Protein AF-A0A0S3TD85-F1 (afdb_monomer_lite)

Secondary structure (DSSP, 8-state):
-EEEEEEEEETTEEEEEEEEE--S--SSS----HHHHHHTT-EEETTTTEEEEEETTEEEEEEPPP-----S-------------------

Organism: NCBI:txid157739

InterPro domains:
  IPR021109 Aspartic peptidase domain superfamily [G3DSA:2.40.70.10] (1-60)

pLDDT: mean 82.68, std 18.81, range [42.81, 97.31]

Radius of gyration: 18.35 Å; chains: 1; bounding box: 40×31×52 Å

Sequence (91 aa):
MGEIELPVQIGPCVFQITFQVMDILPAYSCLLGRPWIHSAGVVPSTLHQKLKYIMGDKLIIVSGEEDLLVSGPSSTRYIEAAEEALETAFQ

Structure (mmCIF, N/CA/C/O backbone):
data_AF-A0A0S3TD85-F1
#
_entry.id   AF-A0A0S3TD85-F1
#
loop_
_atom_site.group_PDB
_atom_site.id
_atom_site.type_symbol
_atom_site.label_atom_id
_atom_site.label_alt_id
_atom_site.label_comp_id
_atom_site.label_asym_id
_atom_site.label_entity_id
_atom_site.label_seq_id
_atom_site.pdbx_PDB_ins_code
_atom_site.Cartn_x
_atom_site.Cartn_y
_atom_site.Cartn_z
_atom_site.occupancy
_atom_site.B_iso_or_equiv
_atom_site.auth_seq_id
_atom_site.auth_comp_id
_atom_site.auth_asym_id
_atom_site.auth_atom_id
_atom_site.pdbx_PDB_model_num
ATOM 1 N N . MET A 1 1 ? 7.003 -8.667 -20.393 1.00 78.12 1 MET A N 1
ATOM 2 C CA . MET A 1 1 ? 6.830 -8.128 -19.029 1.00 78.12 1 MET A CA 1
ATOM 3 C C . MET A 1 1 ? 6.897 -9.290 -18.066 1.00 78.12 1 MET A C 1
ATOM 5 O O . MET A 1 1 ? 6.270 -10.306 -18.346 1.00 78.12 1 MET A O 1
ATOM 9 N N . GLY A 1 2 ? 7.723 -9.180 -17.029 1.00 94.62 2 GLY A N 1
ATOM 10 C CA . GLY A 1 2 ? 7.824 -10.197 -15.984 1.00 94.62 2 GLY A CA 1
ATOM 11 C C . GLY A 1 2 ? 6.891 -9.873 -14.825 1.00 94.62 2 GLY A C 1
ATOM 12 O O . GLY A 1 2 ? 6.528 -8.714 -14.628 1.00 94.62 2 GLY A O 1
ATOM 13 N N . GLU A 1 3 ? 6.532 -10.889 -14.053 1.00 96.25 3 GLU A N 1
ATOM 14 C CA . GLU A 1 3 ? 5.874 -10.726 -12.760 1.00 96.25 3 GLU A CA 1
ATOM 15 C C . GLU A 1 3 ? 6.774 -11.298 -11.669 1.00 96.25 3 GLU A C 1
ATOM 17 O O . GLU A 1 3 ? 7.501 -12.268 -11.895 1.00 96.25 3 GLU A O 1
ATOM 22 N N . ILE A 1 4 ? 6.735 -10.685 -10.492 1.00 95.94 4 ILE A N 1
ATOM 23 C CA . ILE A 1 4 ? 7.438 -11.165 -9.307 1.00 95.94 4 ILE A CA 1
ATOM 24 C C . ILE A 1 4 ? 6.515 -11.061 -8.100 1.00 95.94 4 ILE A C 1
ATOM 26 O O . ILE A 1 4 ? 5.809 -10.068 -7.935 1.00 95.94 4 ILE A O 1
ATOM 30 N N . GLU A 1 5 ? 6.511 -12.084 -7.254 1.00 97.12 5 GLU A N 1
ATOM 31 C CA . GLU A 1 5 ? 5.816 -12.050 -5.971 1.00 97.12 5 GLU A CA 1
ATOM 32 C C . GLU A 1 5 ? 6.805 -11.657 -4.873 1.00 97.12 5 GLU A C 1
ATOM 34 O O . GLU A 1 5 ? 7.847 -12.294 -4.708 1.00 97.12 5 GLU A O 1
ATOM 39 N N . LEU A 1 6 ? 6.491 -10.594 -4.132 1.00 96.88 6 LEU A N 1
ATOM 40 C CA . LEU A 1 6 ? 7.351 -10.073 -3.073 1.00 96.88 6 LEU A CA 1
ATOM 41 C C . LEU A 1 6 ? 6.586 -9.947 -1.746 1.00 96.88 6 LEU A C 1
ATOM 43 O O . LEU A 1 6 ? 5.445 -9.475 -1.749 1.00 96.88 6 LEU A O 1
ATOM 47 N N . PRO A 1 7 ? 7.211 -10.315 -0.608 1.00 97.25 7 PRO A N 1
ATOM 48 C CA . PRO A 1 7 ? 6.699 -9.984 0.715 1.00 97.25 7 PRO A CA 1
ATOM 49 C C . PRO A 1 7 ? 6.893 -8.489 0.990 1.00 97.25 7 PRO A C 1
ATOM 51 O O . PRO A 1 7 ? 8.022 -7.997 1.021 1.00 97.25 7 PRO A O 1
ATOM 54 N N . VAL A 1 8 ? 5.805 -7.761 1.240 1.00 95.75 8 VAL A N 1
ATOM 55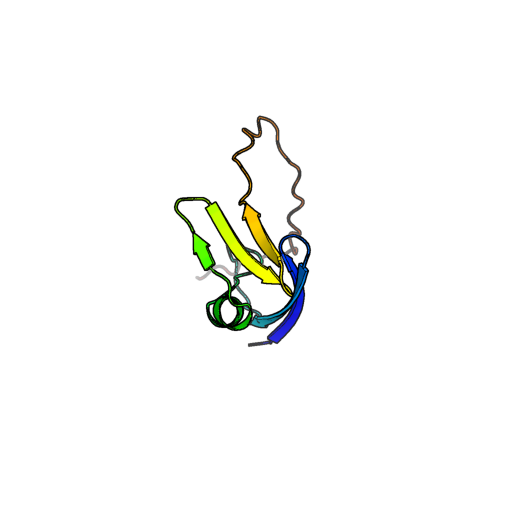 C CA . VAL A 1 8 ? 5.839 -6.335 1.596 1.00 95.75 8 VAL A CA 1
ATOM 56 C C . VAL A 1 8 ? 5.252 -6.140 2.988 1.00 95.75 8 VAL A C 1
ATOM 58 O O . VAL A 1 8 ? 4.094 -6.473 3.240 1.00 95.75 8 VAL A O 1
ATOM 61 N N . GLN A 1 9 ? 6.048 -5.582 3.900 1.00 95.12 9 GLN A N 1
ATOM 62 C CA . GLN A 1 9 ? 5.594 -5.229 5.243 1.00 95.12 9 GLN A CA 1
ATOM 63 C C . GLN A 1 9 ? 4.921 -3.851 5.238 1.00 95.12 9 GLN A C 1
ATOM 65 O O . GLN A 1 9 ? 5.533 -2.857 4.853 1.00 95.12 9 GLN A O 1
ATOM 70 N N . ILE A 1 10 ? 3.671 -3.780 5.694 1.00 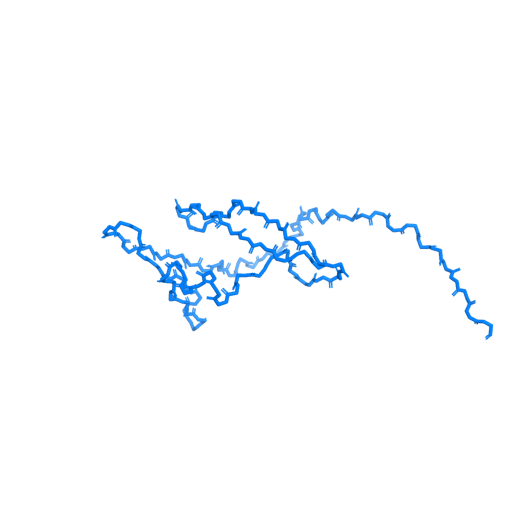93.81 10 ILE A N 1
ATOM 71 C CA . ILE A 1 10 ? 2.868 -2.553 5.760 1.00 93.81 10 ILE A CA 1
ATOM 72 C C . ILE A 1 10 ? 2.285 -2.452 7.164 1.00 93.81 10 ILE A C 1
ATOM 74 O O . ILE A 1 10 ? 1.350 -3.168 7.519 1.00 93.81 10 ILE A O 1
ATOM 78 N N . GLY A 1 11 ? 2.842 -1.567 7.990 1.00 93.19 11 GLY A N 1
ATOM 79 C CA . GLY A 1 11 ? 2.553 -1.569 9.423 1.00 93.19 11 GLY A CA 1
ATOM 80 C C . GLY A 1 11 ? 2.978 -2.903 10.065 1.00 93.19 11 GLY A C 1
ATOM 81 O O . GLY A 1 11 ? 4.084 -3.367 9.793 1.00 93.19 11 GLY A O 1
ATOM 82 N N . PRO A 1 12 ? 2.136 -3.538 10.902 1.00 94.00 12 PRO A N 1
ATOM 83 C CA . PRO A 1 12 ? 2.451 -4.806 11.563 1.00 94.00 12 PRO A CA 1
ATOM 84 C C . PRO A 1 12 ? 2.197 -6.057 10.699 1.00 94.00 12 PRO A C 1
ATOM 86 O O . PRO A 1 12 ? 2.356 -7.170 11.197 1.00 94.00 12 PRO A O 1
ATOM 89 N N . CYS A 1 13 ? 1.757 -5.910 9.444 1.00 94.19 13 CYS A N 1
ATOM 90 C CA . CYS A 1 13 ? 1.353 -7.027 8.587 1.00 94.19 13 CYS A CA 1
ATOM 91 C C . CYS A 1 13 ? 2.276 -7.172 7.375 1.00 94.19 13 CYS A C 1
ATOM 93 O O . CYS A 1 13 ? 2.744 -6.177 6.826 1.00 94.19 13 CYS A O 1
ATOM 95 N N . VAL A 1 14 ? 2.497 -8.412 6.933 1.00 96.31 14 VAL A N 1
ATOM 96 C CA . VAL A 1 14 ? 3.216 -8.733 5.692 1.00 96.31 14 VAL A CA 1
ATOM 97 C C . VAL A 1 14 ? 2.214 -9.237 4.661 1.00 96.31 14 VAL A C 1
ATOM 99 O O . VAL A 1 14 ? 1.406 -10.115 4.963 1.00 96.31 14 VAL A O 1
ATOM 102 N N . PHE A 1 15 ? 2.272 -8.684 3.453 1.00 95.44 15 PHE A N 1
ATOM 103 C CA . PHE A 1 15 ? 1.435 -9.068 2.322 1.00 95.44 15 PHE A CA 1
ATOM 104 C C . PHE A 1 15 ? 2.302 -9.664 1.217 1.00 95.44 15 PHE A C 1
ATOM 106 O O . PHE A 1 15 ? 3.316 -9.075 0.850 1.00 95.44 15 PHE A O 1
ATOM 113 N N . GLN A 1 16 ? 1.873 -10.791 0.652 1.00 96.50 16 GLN A N 1
ATOM 114 C CA . GLN A 1 16 ? 2.419 -11.284 -0.609 1.00 96.50 16 GLN A CA 1
ATOM 115 C C . GLN A 1 16 ? 1.755 -10.525 -1.754 1.00 96.50 16 GLN A C 1
ATOM 117 O O . GLN A 1 16 ? 0.532 -10.572 -1.901 1.00 96.50 16 GLN A O 1
ATOM 122 N N . ILE A 1 17 ? 2.544 -9.773 -2.520 1.00 96.56 17 ILE A N 1
ATOM 123 C CA . ILE A 1 17 ? 2.030 -8.909 -3.584 1.00 96.56 17 ILE A CA 1
ATOM 124 C C . ILE A 1 17 ? 2.752 -9.242 -4.884 1.00 96.56 17 ILE A C 1
ATOM 126 O O . ILE A 1 17 ? 3.982 -9.232 -4.944 1.00 96.56 17 ILE A O 1
ATOM 130 N N . THR A 1 18 ? 1.978 -9.509 -5.933 1.00 96.06 18 THR A N 1
ATOM 131 C CA . THR A 1 18 ? 2.496 -9.667 -7.292 1.00 96.06 18 THR A CA 1
ATOM 132 C C . THR A 1 18 ? 2.697 -8.298 -7.932 1.00 96.06 18 THR A C 1
ATOM 134 O O . THR A 1 18 ? 1.754 -7.513 -8.057 1.00 96.06 18 THR A O 1
ATOM 137 N N . PHE A 1 19 ? 3.925 -8.016 -8.356 1.00 95.75 19 PHE A N 1
ATOM 138 C CA . PHE A 1 19 ? 4.302 -6.805 -9.073 1.00 95.75 19 PHE A CA 1
ATOM 139 C C . PHE A 1 19 ? 4.632 -7.118 -10.524 1.00 95.75 19 PHE A C 1
ATOM 141 O O . PHE A 1 19 ? 5.226 -8.151 -10.833 1.00 95.75 19 PHE A O 1
ATOM 148 N N . GLN A 1 20 ? 4.312 -6.174 -11.404 1.00 94.69 20 GLN A N 1
ATOM 149 C CA . GLN A 1 20 ? 4.833 -6.171 -12.763 1.00 94.69 20 GLN A CA 1
ATOM 150 C C . GLN A 1 20 ? 6.224 -5.546 -12.767 1.00 94.69 20 GLN A C 1
ATOM 152 O O . GLN A 1 20 ? 6.421 -4.439 -12.263 1.00 94.69 20 GLN A O 1
ATOM 157 N N . VAL A 1 21 ? 7.179 -6.256 -13.357 1.00 94.38 21 VAL A N 1
ATOM 158 C CA . VAL A 1 21 ? 8.545 -5.774 -13.543 1.00 94.38 21 VAL A CA 1
ATOM 159 C C . VAL A 1 21 ? 8.592 -4.931 -14.812 1.00 94.38 21 VAL A C 1
ATOM 161 O O . VAL A 1 21 ? 8.247 -5.403 -15.902 1.00 94.38 21 VAL A O 1
ATOM 164 N N . MET A 1 22 ? 9.021 -3.683 -14.653 1.00 93.38 22 MET A N 1
ATOM 165 C CA . MET A 1 22 ? 9.200 -2.723 -15.736 1.00 93.38 22 MET A CA 1
ATOM 166 C C . MET A 1 22 ? 10.682 -2.390 -15.882 1.00 93.38 22 MET A C 1
ATOM 168 O O . MET A 1 22 ? 11.354 -2.145 -14.886 1.00 93.38 22 MET A O 1
ATOM 172 N N . ASP A 1 23 ? 11.161 -2.365 -17.123 1.00 93.56 23 ASP A N 1
ATOM 173 C CA . ASP A 1 23 ? 12.525 -1.971 -17.478 1.00 93.56 23 ASP A CA 1
ATOM 174 C C . ASP A 1 23 ? 12.542 -0.476 -17.831 1.00 93.56 23 ASP A C 1
ATOM 176 O O . ASP A 1 23 ? 12.441 -0.086 -18.993 1.00 93.56 23 ASP A O 1
ATOM 180 N N . ILE A 1 24 ? 12.485 0.361 -16.793 1.00 92.81 24 ILE A N 1
ATOM 181 C CA . ILE A 1 24 ? 12.469 1.829 -16.881 1.00 92.81 24 ILE A CA 1
ATOM 182 C C . ILE A 1 24 ? 13.283 2.426 -15.725 1.00 92.81 24 ILE A C 1
ATOM 184 O O . ILE A 1 24 ? 13.657 1.712 -14.798 1.00 92.81 24 ILE A O 1
ATOM 188 N N . LEU A 1 25 ? 13.485 3.748 -15.736 1.00 94.00 25 LEU A N 1
ATOM 189 C CA . LEU A 1 25 ? 14.019 4.519 -14.606 1.00 94.00 25 LEU A CA 1
ATOM 190 C C . LEU A 1 25 ? 12.870 5.168 -13.805 1.00 94.00 25 LEU A C 1
ATOM 192 O O . LEU A 1 25 ? 12.456 6.285 -14.131 1.00 94.00 25 LEU A O 1
ATOM 196 N N . PRO A 1 26 ? 12.290 4.494 -12.791 1.00 90.69 26 PRO A N 1
ATOM 197 C CA . PRO A 1 26 ? 11.181 5.047 -12.027 1.00 90.69 26 PRO A CA 1
ATOM 198 C C . PRO A 1 26 ? 11.671 5.957 -10.893 1.00 90.69 26 PRO A C 1
ATOM 200 O O . PRO A 1 26 ? 12.734 5.757 -10.314 1.00 90.69 26 PRO A O 1
ATOM 203 N N . ALA A 1 27 ? 10.829 6.907 -10.484 1.00 93.50 27 ALA A N 1
ATOM 204 C CA . ALA A 1 27 ? 11.049 7.703 -9.271 1.00 93.50 27 ALA A CA 1
ATOM 205 C C . ALA A 1 27 ? 10.721 6.939 -7.964 1.00 93.50 27 ALA A C 1
ATOM 207 O O . ALA A 1 27 ? 10.769 7.512 -6.879 1.00 93.50 27 ALA A O 1
ATOM 208 N N . TYR A 1 28 ? 10.328 5.666 -8.058 1.00 90.62 28 TYR A N 1
ATOM 209 C CA . TYR A 1 28 ? 9.876 4.824 -6.949 1.00 90.62 28 TYR A CA 1
ATOM 210 C C . TYR A 1 28 ? 10.266 3.362 -7.193 1.00 90.62 28 TYR A C 1
ATOM 212 O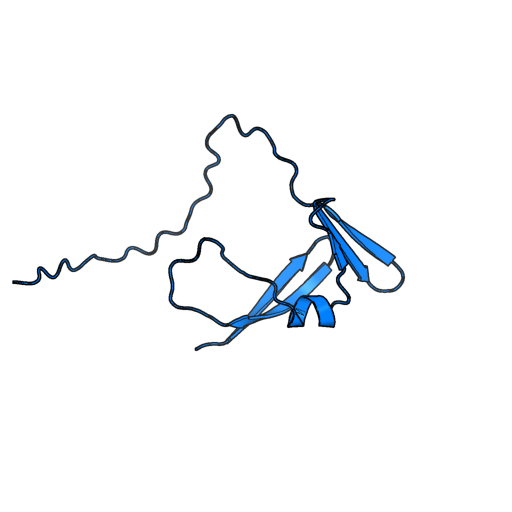 O . TYR A 1 28 ? 10.302 2.905 -8.331 1.00 90.62 28 TYR A O 1
ATOM 220 N N . SER A 1 29 ? 10.489 2.598 -6.123 1.00 91.31 29 SER A N 1
ATOM 221 C CA . SER A 1 29 ? 10.865 1.180 -6.240 1.00 91.31 29 SER A CA 1
ATOM 222 C C . SER A 1 29 ? 9.671 0.245 -6.452 1.00 91.31 29 SER A C 1
ATOM 224 O O . SER A 1 29 ? 9.807 -0.799 -7.079 1.00 91.31 29 SER A O 1
ATOM 226 N N . CYS A 1 30 ? 8.495 0.586 -5.916 1.00 93.06 30 CYS A N 1
ATOM 227 C CA . CYS A 1 30 ? 7.273 -0.202 -6.079 1.00 93.06 30 CYS A CA 1
ATOM 228 C C . CYS A 1 30 ? 6.026 0.690 -6.009 1.00 93.06 30 CYS A C 1
ATOM 230 O O . CYS A 1 30 ? 6.028 1.720 -5.334 1.00 93.06 30 CYS A O 1
ATOM 232 N N . LEU A 1 31 ? 4.953 0.287 -6.697 1.00 94.44 31 LEU A N 1
ATOM 233 C CA . LEU A 1 31 ? 3.641 0.932 -6.609 1.00 94.44 31 LEU A CA 1
ATOM 234 C C . LEU A 1 31 ? 2.572 -0.074 -6.220 1.00 94.44 31 LEU A C 1
ATOM 236 O O . LEU A 1 31 ? 2.352 -1.075 -6.901 1.00 94.44 31 LEU A O 1
ATOM 240 N N . LEU A 1 32 ? 1.850 0.249 -5.155 1.00 94.81 32 LEU A N 1
ATOM 241 C CA . LEU A 1 32 ? 0.690 -0.510 -4.721 1.00 94.81 32 LEU A CA 1
ATOM 242 C C . LEU A 1 32 ? -0.551 -0.006 -5.455 1.00 94.81 32 LEU A C 1
ATOM 244 O O . LEU A 1 32 ? -1.124 1.033 -5.129 1.00 94.81 32 LEU A O 1
ATOM 248 N N . GLY A 1 33 ? -0.940 -0.743 -6.492 1.00 93.69 33 GLY A N 1
ATOM 249 C CA . GLY A 1 33 ? -2.091 -0.401 -7.316 1.00 93.69 33 GLY A CA 1
ATOM 250 C C . GLY A 1 33 ? -3.440 -0.738 -6.673 1.00 93.69 33 GLY A C 1
ATOM 251 O O . GLY A 1 33 ? -3.545 -1.381 -5.627 1.00 93.69 33 GLY A O 1
ATOM 252 N N . ARG A 1 34 ? -4.508 -0.371 -7.389 1.00 94.88 34 ARG A N 1
ATOM 253 C CA . ARG A 1 34 ? -5.900 -0.697 -7.033 1.00 94.88 34 ARG A CA 1
ATOM 254 C C . ARG A 1 34 ? -6.156 -2.180 -6.726 1.00 94.88 34 ARG A C 1
ATOM 256 O O . ARG A 1 34 ? -6.911 -2.417 -5.786 1.00 94.88 34 ARG A O 1
ATOM 263 N N . PRO A 1 35 ? -5.576 -3.165 -7.450 1.00 94.25 35 PRO A N 1
ATOM 264 C CA . PRO A 1 35 ? -5.807 -4.577 -7.144 1.00 94.25 35 PRO A CA 1
ATOM 265 C C . PRO A 1 35 ? -5.446 -4.934 -5.701 1.00 94.25 35 PRO A C 1
ATOM 267 O O . PRO A 1 35 ? -6.264 -5.520 -4.995 1.00 94.25 35 PRO A O 1
ATOM 270 N N . TRP A 1 36 ? -4.272 -4.498 -5.231 1.00 95.00 36 TRP A N 1
ATOM 271 C CA . TRP A 1 36 ? -3.860 -4.725 -3.849 1.00 95.00 36 TRP A CA 1
ATOM 272 C C . TRP A 1 36 ? -4.737 -3.945 -2.860 1.00 95.00 36 TRP A C 1
ATOM 274 O O . TRP A 1 36 ? -5.233 -4.535 -1.904 1.00 95.00 36 TRP A O 1
ATOM 284 N N . ILE A 1 37 ? -5.010 -2.659 -3.123 1.00 95.44 37 ILE A N 1
ATOM 285 C CA . ILE A 1 37 ? -5.845 -1.817 -2.242 1.00 95.44 37 ILE A CA 1
ATO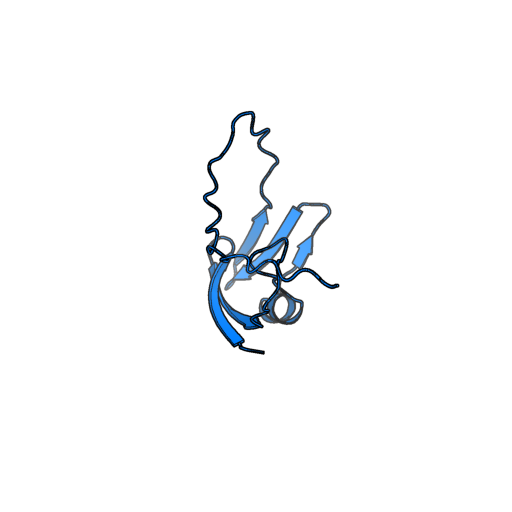M 286 C C . ILE A 1 37 ? -7.224 -2.454 -2.020 1.00 95.44 37 ILE A C 1
ATOM 288 O O . ILE A 1 37 ? -7.700 -2.536 -0.889 1.00 95.44 37 ILE A O 1
ATOM 292 N N . HIS A 1 38 ? -7.859 -2.928 -3.092 1.00 95.19 38 HIS A N 1
ATOM 293 C CA . HIS A 1 38 ? -9.176 -3.553 -3.017 1.00 95.19 38 HIS A CA 1
ATOM 294 C C . HIS A 1 38 ? -9.116 -4.918 -2.324 1.00 95.19 38 HIS A C 1
ATOM 296 O O . HIS A 1 38 ? -9.941 -5.192 -1.456 1.00 95.19 38 HIS A O 1
ATOM 302 N N . SER A 1 39 ? -8.136 -5.757 -2.676 1.00 93.38 39 SER A N 1
ATOM 303 C CA . SER A 1 39 ? -7.985 -7.094 -2.090 1.00 93.38 39 SER A CA 1
ATOM 304 C C . SER A 1 39 ? -7.706 -7.046 -0.589 1.00 93.38 39 SER A C 1
ATOM 306 O O . SER A 1 39 ? -8.189 -7.904 0.144 1.00 93.38 39 SER A O 1
ATOM 308 N N . ALA A 1 40 ? -6.923 -6.070 -0.132 1.00 92.81 40 ALA A N 1
ATOM 309 C CA . ALA A 1 40 ? -6.561 -5.915 1.273 1.00 92.81 40 ALA A CA 1
ATOM 310 C C . ALA A 1 40 ? -7.595 -5.101 2.079 1.00 92.81 40 ALA A C 1
ATOM 312 O O . ALA A 1 40 ? -7.404 -4.889 3.275 1.00 92.81 40 ALA A O 1
ATOM 313 N N . GLY A 1 41 ? -8.676 -4.618 1.448 1.00 95.38 41 GLY A N 1
ATOM 314 C CA . GLY A 1 41 ? -9.685 -3.786 2.115 1.00 95.38 41 GLY A CA 1
ATOM 315 C C . GLY A 1 41 ? -9.119 -2.463 2.641 1.00 95.38 41 GLY A C 1
ATOM 316 O O . GLY A 1 41 ? -9.539 -1.970 3.690 1.00 95.38 41 GLY A O 1
ATOM 317 N N . VAL A 1 42 ? -8.125 -1.915 1.944 1.00 96.75 42 VAL A N 1
ATOM 318 C CA . VAL A 1 42 ? -7.384 -0.731 2.374 1.00 96.75 42 VAL A CA 1
ATOM 319 C C . VAL A 1 42 ? -8.153 0.545 2.036 1.00 96.75 42 VAL A C 1
ATOM 321 O O . VAL A 1 42 ? -8.638 0.732 0.922 1.00 96.75 42 VAL A O 1
ATOM 324 N N . VAL A 1 43 ? -8.192 1.472 2.991 1.00 96.81 43 VAL A N 1
ATOM 325 C CA . VAL A 1 43 ? -8.730 2.826 2.844 1.00 96.81 43 VAL A CA 1
ATOM 326 C C . VAL A 1 43 ? -7.588 3.835 3.017 1.00 96.81 43 VAL A C 1
ATOM 328 O O . VAL A 1 43 ? -7.197 4.131 4.153 1.00 96.81 43 VAL A O 1
ATOM 331 N N . PRO A 1 44 ? -7.021 4.359 1.915 1.00 95.88 44 PRO A N 1
ATOM 332 C CA . PRO A 1 44 ? -6.013 5.409 1.970 1.00 95.88 44 PRO A CA 1
ATOM 333 C C . PRO A 1 44 ? -6.654 6.798 2.124 1.00 95.88 44 PRO A C 1
ATOM 335 O O . PRO A 1 44 ? -7.716 7.084 1.572 1.00 95.88 44 PRO A O 1
ATOM 338 N N . SER A 1 45 ? -5.987 7.687 2.854 1.00 94.75 45 SER A N 1
ATOM 339 C CA . SER A 1 45 ? -6.335 9.099 3.006 1.00 94.75 45 SER A CA 1
ATOM 340 C C . SER A 1 45 ? -5.096 9.949 2.766 1.00 94.75 45 SER A C 1
ATOM 342 O O . SER A 1 45 ? -4.178 9.962 3.584 1.00 94.75 45 SER A O 1
ATOM 344 N N . THR A 1 46 ? -5.090 10.684 1.657 1.00 92.31 46 THR A N 1
ATOM 345 C CA . THR A 1 46 ? -4.026 11.643 1.332 1.00 92.31 46 THR A CA 1
ATOM 346 C C . THR A 1 46 ? -4.062 12.845 2.271 1.00 92.31 46 THR A C 1
ATOM 348 O O . THR A 1 46 ? -3.028 13.262 2.772 1.00 92.31 46 THR A O 1
ATOM 351 N N . LEU A 1 47 ? -5.256 13.353 2.593 1.00 94.38 47 LEU A N 1
ATOM 352 C CA . LEU A 1 47 ? -5.427 14.488 3.505 1.00 94.38 47 LEU A CA 1
ATOM 353 C C . LEU A 1 47 ? -4.790 14.240 4.878 1.00 94.38 47 LEU A C 1
ATOM 355 O O . LEU A 1 47 ? -4.183 15.136 5.451 1.00 94.38 47 LEU A O 1
ATOM 359 N N . HIS A 1 48 ? -4.945 13.029 5.412 1.00 92.62 48 HIS A N 1
ATOM 360 C CA . HIS A 1 48 ? -4.413 12.671 6.726 1.00 92.62 48 HIS A CA 1
ATOM 361 C C . HIS A 1 48 ? -3.096 11.900 6.659 1.00 92.62 48 HIS A C 1
ATOM 363 O O . HIS A 1 48 ? -2.623 11.486 7.715 1.00 92.62 48 HIS A O 1
ATOM 369 N N . GLN A 1 49 ? -2.562 11.664 5.453 1.00 95.06 49 GLN A N 1
ATOM 370 C CA . GLN A 1 49 ? -1.400 10.808 5.199 1.00 95.06 49 GLN A CA 1
ATOM 371 C C . GLN A 1 49 ? -1.500 9.492 5.979 1.00 95.06 49 GLN A C 1
ATOM 373 O O . GLN A 1 49 ? -0.629 9.136 6.765 1.00 95.06 49 GLN A O 1
ATOM 378 N N . LYS A 1 50 ? -2.634 8.798 5.843 1.00 95.44 50 LYS A N 1
ATOM 379 C CA . LYS A 1 50 ? -2.930 7.572 6.596 1.00 95.44 50 LYS A CA 1
ATOM 380 C C . LYS A 1 50 ? -3.491 6.494 5.697 1.00 95.44 50 LYS A C 1
ATOM 382 O O . LYS A 1 50 ? -4.288 6.765 4.804 1.00 95.44 50 LYS A O 1
ATOM 387 N N . LEU A 1 51 ? -3.143 5.260 6.011 1.00 95.38 51 LEU A N 1
ATOM 388 C CA . LEU A 1 51 ? -3.646 4.060 5.371 1.00 95.38 51 LEU A CA 1
ATOM 389 C C . LEU A 1 51 ? -4.304 3.192 6.442 1.00 95.38 51 LEU A C 1
ATOM 391 O O . LEU A 1 51 ? -3.702 2.920 7.480 1.00 95.38 51 LEU A O 1
ATOM 395 N N . LYS A 1 52 ? -5.556 2.785 6.221 1.00 97.19 52 LYS A N 1
ATOM 396 C CA . LYS A 1 52 ? -6.320 1.974 7.177 1.00 97.19 52 LYS A CA 1
ATOM 397 C C . LYS A 1 52 ? -6.736 0.650 6.565 1.00 97.19 52 LYS A C 1
ATOM 399 O O . LYS A 1 52 ? -7.121 0.630 5.404 1.00 97.19 52 LYS A O 1
ATOM 404 N N . TYR A 1 53 ? -6.713 -0.421 7.343 1.00 96.69 53 TYR A N 1
ATOM 405 C CA . TYR A 1 53 ? -7.269 -1.719 6.957 1.00 96.69 53 TYR A CA 1
ATOM 406 C C . TYR A 1 53 ? -7.615 -2.535 8.202 1.00 96.69 53 TYR A C 1
ATOM 408 O O . TYR A 1 53 ? -7.225 -2.181 9.317 1.00 96.69 53 TYR A O 1
ATOM 416 N N . ILE A 1 54 ? -8.371 -3.613 8.020 1.00 95.50 54 ILE A N 1
ATOM 417 C CA . ILE A 1 54 ? -8.724 -4.539 9.096 1.00 95.50 54 ILE A CA 1
ATOM 418 C C . ILE A 1 54 ? -7.854 -5.789 8.975 1.00 95.50 54 ILE A C 1
ATOM 420 O O . ILE A 1 54 ? -7.757 -6.371 7.898 1.00 95.50 54 ILE A O 1
ATOM 424 N N . MET A 1 55 ? -7.242 -6.209 10.081 1.00 94.06 55 MET A N 1
ATOM 425 C CA . MET A 1 55 ? -6.556 -7.497 10.186 1.00 94.06 55 MET A CA 1
ATOM 426 C C . MET A 1 55 ? -7.153 -8.288 11.353 1.00 94.06 55 MET A C 1
ATOM 428 O O . MET A 1 55 ? -7.012 -7.895 12.515 1.00 94.06 55 MET A O 1
ATOM 432 N N . GLY A 1 56 ? -7.837 -9.395 11.049 1.00 91.81 56 GLY A N 1
ATOM 433 C CA . GLY A 1 56 ? -8.699 -10.073 12.025 1.00 91.81 56 GLY A CA 1
ATOM 434 C C . GLY A 1 56 ? -9.808 -9.126 12.492 1.00 91.81 56 GLY A C 1
ATOM 435 O O . GLY A 1 56 ? -10.485 -8.534 11.663 1.00 91.81 56 GLY A O 1
ATOM 436 N N . ASP A 1 57 ? -9.925 -8.908 13.801 1.00 94.38 57 ASP A N 1
ATOM 437 C CA . ASP A 1 57 ? -10.897 -7.964 14.383 1.00 94.38 57 ASP A CA 1
ATOM 438 C C . ASP A 1 57 ? -10.272 -6.611 14.766 1.00 94.38 57 ASP A C 1
ATOM 440 O O . ASP A 1 57 ? -10.847 -5.830 15.529 1.00 94.38 57 ASP A O 1
ATOM 444 N N . LYS A 1 58 ? -9.052 -6.326 14.288 1.00 95.31 58 LYS A N 1
ATOM 445 C CA . LYS A 1 58 ? -8.301 -5.123 14.663 1.00 95.31 58 LYS A CA 1
ATOM 446 C C . LYS A 1 58 ? -8.214 -4.140 13.505 1.00 95.31 58 LYS A C 1
ATOM 448 O O . LYS A 1 58 ? -7.774 -4.485 12.411 1.00 95.31 58 LYS A O 1
ATOM 453 N N . LEU A 1 59 ? -8.565 -2.886 13.790 1.00 96.50 59 LEU A N 1
ATOM 454 C CA . LEU A 1 59 ? -8.290 -1.763 12.904 1.00 96.50 59 LEU A CA 1
ATOM 455 C C . LEU A 1 59 ? -6.809 -1.400 12.975 1.00 96.50 59 LEU A C 1
ATOM 457 O O . LEU A 1 59 ? -6.308 -0.998 14.025 1.00 96.50 59 LEU A O 1
ATOM 461 N N . ILE A 1 60 ? -6.138 -1.497 11.836 1.00 97.31 60 ILE A N 1
ATOM 462 C CA . ILE A 1 60 ? -4.765 -1.052 11.658 1.00 97.31 60 ILE A CA 1
ATOM 463 C C . ILE A 1 60 ? -4.775 0.310 10.974 1.00 97.31 60 ILE A C 1
ATOM 465 O O . ILE A 1 60 ? -5.499 0.533 10.002 1.00 97.31 60 ILE A O 1
ATOM 469 N N . ILE A 1 61 ? -3.966 1.229 11.498 1.00 97.12 61 ILE A N 1
ATOM 470 C CA . ILE A 1 61 ? -3.728 2.547 10.916 1.00 97.12 61 ILE A CA 1
ATOM 471 C C . ILE A 1 61 ? -2.220 2.698 10.758 1.00 97.12 61 ILE A C 1
ATOM 473 O O . ILE A 1 61 ? -1.489 2.683 11.745 1.00 97.12 61 ILE A O 1
ATOM 477 N N . VAL A 1 62 ? -1.773 2.854 9.520 1.00 95.88 62 VAL A N 1
ATOM 478 C CA . VAL A 1 62 ? -0.394 3.195 9.180 1.00 95.88 62 VAL A CA 1
ATOM 479 C C . VAL A 1 62 ? -0.372 4.677 8.839 1.00 95.88 62 VAL A C 1
ATOM 481 O O . VAL A 1 62 ? -1.099 5.117 7.948 1.00 95.88 62 VAL A O 1
ATOM 484 N N . SER A 1 63 ? 0.410 5.456 9.576 1.00 94.56 63 SER A N 1
ATOM 485 C CA . SER A 1 63 ? 0.677 6.852 9.230 1.00 94.56 63 SER A CA 1
ATOM 486 C C . SER A 1 63 ? 1.809 6.905 8.208 1.00 94.56 63 SER A C 1
ATOM 488 O O . SER A 1 63 ? 2.727 6.087 8.267 1.00 94.56 63 SER A O 1
ATOM 490 N N . GLY A 1 64 ? 1.736 7.854 7.281 1.00 89.94 64 GLY A N 1
ATOM 491 C CA . GLY A 1 64 ? 2.877 8.252 6.471 1.00 89.94 64 GLY A CA 1
ATOM 492 C C . GLY A 1 64 ? 3.993 8.800 7.355 1.00 89.94 64 GLY A C 1
ATOM 493 O O . GLY A 1 64 ? 3.766 9.155 8.516 1.00 89.94 64 GLY A O 1
ATOM 494 N N . GLU A 1 65 ? 5.197 8.831 6.802 1.00 83.94 65 GLU A N 1
ATOM 495 C CA . GLU A 1 65 ? 6.337 9.454 7.460 1.00 83.94 65 GLU A CA 1
ATOM 496 C C . GLU A 1 65 ? 6.065 10.957 7.616 1.00 83.94 65 GLU A C 1
ATOM 498 O O . GLU A 1 65 ? 5.602 11.615 6.684 1.00 83.94 65 GLU A O 1
ATOM 503 N N . GLU A 1 66 ? 6.263 11.476 8.826 1.00 70.44 66 GLU A N 1
ATOM 504 C CA . GLU A 1 66 ? 6.223 12.915 9.086 1.00 70.44 66 GLU A CA 1
ATOM 505 C C . GLU A 1 66 ? 7.525 13.517 8.552 1.00 70.44 66 GLU A C 1
ATOM 507 O O . GLU A 1 66 ? 8.573 12.888 8.698 1.00 70.44 66 GLU A O 1
ATOM 512 N N . ASP A 1 67 ? 7.471 14.702 7.934 1.00 61.00 67 ASP A N 1
ATOM 513 C CA . ASP A 1 67 ? 8.665 15.401 7.449 1.00 61.00 67 ASP A CA 1
ATOM 514 C C . ASP A 1 67 ? 9.617 15.659 8.630 1.00 61.00 67 ASP A C 1
ATOM 516 O O . ASP A 1 67 ? 9.552 16.683 9.315 1.00 61.00 67 ASP A O 1
ATOM 520 N N . LEU A 1 68 ? 10.542 14.733 8.883 1.00 54.34 68 LEU A N 1
ATOM 521 C CA . LEU A 1 68 ? 11.755 15.057 9.604 1.00 54.34 68 LEU A CA 1
ATOM 522 C C . LEU A 1 68 ? 12.464 16.082 8.726 1.00 54.34 68 LEU A C 1
ATOM 524 O O . LEU A 1 68 ? 12.863 15.778 7.604 1.00 54.34 68 LEU A O 1
ATOM 528 N N . LEU A 1 69 ? 12.609 17.308 9.227 1.00 57.09 69 LEU A N 1
ATOM 529 C CA . LEU A 1 69 ? 13.517 18.291 8.649 1.00 57.09 69 LEU A CA 1
ATOM 530 C C . LEU A 1 69 ? 14.932 17.704 8.735 1.00 57.09 69 LEU A C 1
ATOM 532 O O . LEU A 1 69 ? 15.656 17.905 9.709 1.00 57.09 69 LEU A O 1
ATOM 536 N N . VAL A 1 70 ? 15.297 16.900 7.741 1.00 51.19 70 VAL A N 1
ATOM 537 C CA . VAL A 1 70 ? 16.594 16.251 7.629 1.00 51.19 70 VAL A CA 1
ATOM 538 C C . VAL A 1 70 ? 17.603 17.350 7.305 1.00 51.19 70 VAL A C 1
ATOM 540 O O . VAL A 1 70 ? 17.765 17.769 6.164 1.00 51.19 70 VAL A O 1
ATOM 543 N N . SER A 1 71 ? 18.270 17.860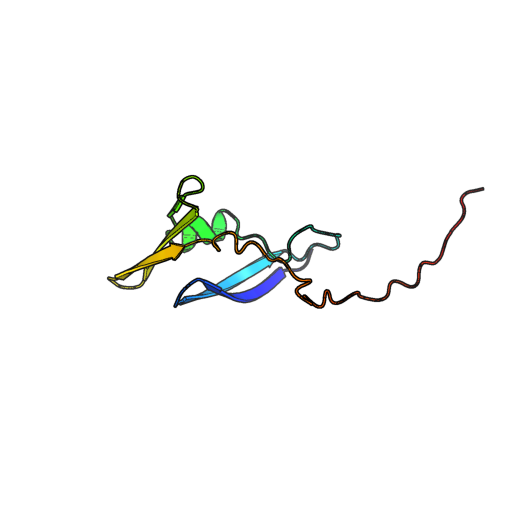 8.338 1.00 55.44 71 SER A N 1
ATOM 544 C CA . SER A 1 71 ? 19.346 18.850 8.215 1.00 55.44 71 SER A CA 1
ATOM 545 C C . SER A 1 71 ? 20.713 18.227 7.897 1.00 55.44 71 SER A C 1
ATOM 547 O O . SER A 1 71 ? 21.733 18.909 7.982 1.00 55.44 71 SER A O 1
ATOM 549 N N . GLY A 1 72 ? 20.771 16.950 7.507 1.00 59.84 72 GLY A N 1
ATOM 550 C CA . GLY A 1 72 ? 22.024 16.273 7.168 1.00 59.84 72 GLY A CA 1
ATOM 551 C C . GLY A 1 72 ? 21.840 15.200 6.097 1.00 59.84 72 GLY A C 1
ATOM 552 O O . GLY A 1 72 ? 20.783 14.586 6.039 1.00 59.84 72 GLY A O 1
ATOM 553 N N . PRO A 1 73 ? 22.839 14.948 5.238 1.00 49.91 73 PRO A N 1
ATOM 554 C CA . PRO A 1 73 ? 22.707 13.978 4.157 1.00 49.91 73 PRO A CA 1
ATOM 555 C C . PRO A 1 73 ? 22.502 12.571 4.736 1.00 49.91 73 PRO A C 1
ATO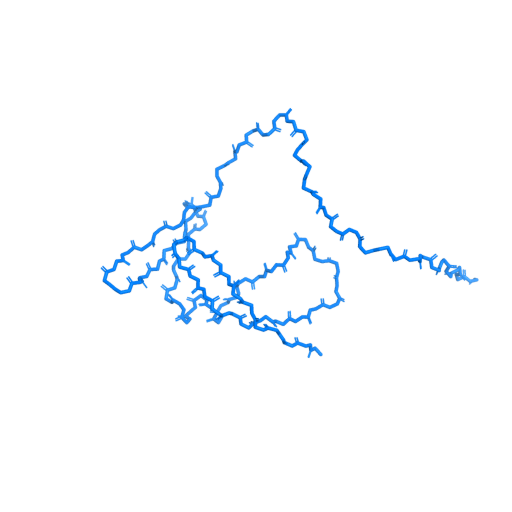M 557 O O . PRO A 1 73 ? 23.429 11.982 5.295 1.00 49.91 73 PRO A O 1
ATOM 560 N N . SER A 1 74 ? 21.292 12.017 4.615 1.00 59.34 74 SER A N 1
ATOM 561 C CA . SER A 1 74 ? 21.077 10.595 4.865 1.00 59.34 74 SER A CA 1
ATOM 562 C C . SER A 1 74 ? 21.679 9.821 3.691 1.00 59.34 74 SER A C 1
ATOM 564 O O . SER A 1 74 ? 21.365 10.047 2.524 1.00 59.34 74 SER A O 1
ATOM 566 N N . SER A 1 75 ? 22.623 8.932 3.995 1.00 57.66 75 SER A N 1
ATOM 567 C CA . SER A 1 75 ? 23.248 8.050 3.009 1.00 57.66 75 SER A CA 1
ATOM 568 C C . SER A 1 75 ? 22.280 6.917 2.662 1.00 57.66 75 SER A C 1
ATOM 570 O O . SER A 1 75 ? 22.454 5.772 3.076 1.00 57.66 75 SER A O 1
ATOM 572 N N . THR A 1 76 ? 21.215 7.220 1.925 1.00 47.16 76 THR A N 1
ATOM 573 C CA . THR A 1 76 ? 20.464 6.184 1.215 1.00 47.16 76 THR A CA 1
ATOM 574 C C . THR A 1 76 ? 21.318 5.757 0.031 1.00 47.16 76 THR A C 1
ATOM 576 O O . THR A 1 76 ? 21.440 6.464 -0.967 1.00 47.16 76 THR A O 1
ATOM 579 N N . ARG A 1 77 ? 21.985 4.609 0.178 1.00 47.56 77 ARG A N 1
ATOM 580 C CA . ARG A 1 77 ? 22.746 3.959 -0.890 1.00 47.56 77 ARG A CA 1
ATOM 581 C C . ARG A 1 77 ? 21.756 3.494 -1.960 1.00 47.56 77 ARG A C 1
ATOM 583 O O . ARG A 1 77 ? 21.217 2.394 -1.870 1.00 47.56 77 ARG A O 1
ATOM 590 N N . TYR A 1 78 ? 21.509 4.344 -2.952 1.00 55.50 78 TYR A N 1
ATOM 591 C CA . TYR A 1 78 ? 20.981 3.900 -4.234 1.00 55.50 78 TYR A CA 1
ATOM 592 C C . TYR A 1 78 ? 21.963 2.861 -4.788 1.00 55.50 78 TYR A C 1
ATOM 594 O O . TYR A 1 78 ? 23.174 3.087 -4.795 1.00 55.50 78 TYR A O 1
ATOM 602 N N . ILE A 1 79 ? 21.467 1.684 -5.162 1.00 60.62 79 ILE A N 1
ATOM 603 C CA . ILE A 1 79 ? 22.279 0.708 -5.888 1.00 60.62 79 ILE A CA 1
ATOM 604 C C . ILE A 1 79 ? 22.305 1.204 -7.330 1.00 60.62 79 ILE A C 1
ATOM 606 O O . ILE A 1 79 ? 21.371 0.957 -8.086 1.00 60.62 79 ILE A O 1
ATOM 610 N N . GLU A 1 80 ? 23.342 1.957 -7.686 1.00 52.94 80 GLU A N 1
ATOM 611 C CA . GLU A 1 80 ? 23.658 2.209 -9.088 1.00 52.94 80 GLU A CA 1
ATOM 612 C C . GLU A 1 80 ? 24.108 0.883 -9.704 1.00 52.94 80 GLU A C 1
ATOM 614 O O . GLU A 1 80 ? 25.156 0.334 -9.355 1.00 52.94 80 GLU A O 1
ATOM 619 N N . ALA A 1 81 ? 23.289 0.336 -10.600 1.00 57.41 81 ALA A N 1
ATOM 620 C CA . ALA A 1 81 ? 23.795 -0.612 -11.574 1.00 57.41 81 ALA A CA 1
ATOM 621 C C . ALA A 1 81 ? 24.670 0.193 -12.543 1.00 57.41 81 ALA A C 1
ATOM 623 O O . ALA A 1 81 ? 24.195 1.149 -13.150 1.00 57.41 81 ALA A O 1
ATOM 624 N N . ALA A 1 82 ? 25.956 -0.151 -12.630 1.00 50.31 82 ALA A N 1
ATOM 625 C CA . ALA A 1 82 ? 26.871 0.467 -13.576 1.00 50.31 82 ALA A CA 1
ATOM 626 C C . ALA A 1 82 ? 26.404 0.141 -15.001 1.00 50.31 82 ALA A C 1
ATOM 628 O O . ALA A 1 82 ? 26.612 -0.968 -15.491 1.00 50.31 82 ALA A O 1
ATOM 629 N N . GLU A 1 83 ? 25.752 1.099 -15.651 1.00 55.41 83 GLU A N 1
ATOM 630 C CA . GLU A 1 83 ? 25.566 1.076 -17.094 1.00 55.41 83 GLU A CA 1
ATOM 631 C C . GLU A 1 83 ? 26.865 1.608 -17.711 1.00 55.41 83 GLU A C 1
ATOM 633 O O . GLU A 1 83 ? 27.183 2.795 -17.612 1.00 55.41 83 GLU A O 1
ATOM 638 N N . GLU A 1 84 ? 27.671 0.721 -18.297 1.00 54.09 84 GLU A N 1
ATOM 639 C CA . GLU A 1 84 ? 28.730 1.140 -19.212 1.00 54.09 84 GLU A CA 1
ATOM 640 C C . GLU A 1 84 ? 28.058 1.827 -20.409 1.00 54.09 84 GLU A C 1
ATOM 642 O O . GLU A 1 84 ? 27.542 1.178 -21.318 1.00 54.09 84 GLU A O 1
ATOM 647 N N . ALA A 1 85 ? 28.017 3.159 -20.375 1.00 49.28 85 ALA A N 1
ATOM 648 C CA . ALA A 1 85 ? 27.487 3.979 -21.449 1.00 49.28 85 ALA A CA 1
ATOM 649 C C . ALA A 1 85 ? 28.347 3.799 -22.710 1.00 49.28 85 ALA A C 1
ATOM 651 O O . ALA A 1 85 ? 29.429 4.376 -22.836 1.00 49.28 85 ALA A O 1
ATOM 652 N N . LEU A 1 86 ? 27.864 3.006 -23.668 1.00 52.09 86 LEU A N 1
ATOM 653 C CA . LEU A 1 86 ? 28.358 3.067 -25.038 1.00 52.09 86 LEU A CA 1
ATOM 654 C C . LEU A 1 86 ? 27.711 4.281 -25.719 1.00 52.09 86 LEU A C 1
ATOM 656 O O . LEU A 1 86 ? 26.661 4.176 -26.352 1.00 52.09 86 LEU A O 1
ATOM 660 N N . GLU A 1 87 ? 28.353 5.439 -25.574 1.00 49.66 87 GLU A N 1
ATOM 661 C CA . GLU A 1 87 ? 28.083 6.644 -26.362 1.00 49.66 87 GLU A CA 1
ATOM 662 C C . GLU A 1 87 ? 28.096 6.291 -27.859 1.00 49.66 87 GLU A C 1
ATOM 664 O O . GLU A 1 87 ? 29.150 6.076 -28.460 1.00 49.66 87 GLU A O 1
ATOM 669 N N . THR A 1 88 ? 26.916 6.207 -28.474 1.00 48.81 88 THR A N 1
ATOM 670 C CA . THR A 1 88 ? 26.790 6.116 -29.931 1.00 48.81 88 THR A CA 1
ATOM 671 C C . THR A 1 88 ? 26.383 7.487 -30.447 1.00 48.81 88 THR A C 1
ATOM 673 O O . THR A 1 88 ? 25.234 7.902 -30.319 1.00 48.81 88 THR A O 1
ATOM 676 N N . ALA A 1 89 ? 27.351 8.202 -31.020 1.00 42.81 89 ALA A N 1
ATOM 677 C CA . ALA A 1 89 ? 27.118 9.448 -31.733 1.00 42.81 89 ALA A CA 1
ATOM 678 C C . ALA A 1 89 ? 26.312 9.177 -33.014 1.00 42.81 89 ALA A C 1
ATOM 680 O O . ALA A 1 89 ? 26.703 8.349 -33.839 1.00 42.81 89 ALA A O 1
ATOM 681 N N . PHE A 1 90 ? 25.206 9.894 -33.199 1.00 45.41 90 PHE A N 1
ATOM 682 C CA . PHE A 1 90 ? 24.521 9.953 -34.487 1.00 45.41 90 PHE A CA 1
ATOM 683 C C . PHE A 1 90 ? 25.257 10.957 -35.387 1.00 45.41 90 PHE A C 1
ATOM 685 O O . PHE A 1 90 ? 25.507 12.087 -34.965 1.00 45.41 90 PHE A O 1
ATOM 692 N N . GLN A 1 91 ? 25.653 10.502 -36.581 1.00 48.91 91 GLN A N 1
ATOM 693 C CA . GLN A 1 91 ? 26.277 11.316 -37.634 1.00 48.91 91 GLN A CA 1
ATOM 694 C C . GLN A 1 91 ? 25.312 12.345 -38.222 1.00 48.91 91 GLN A C 1
ATOM 696 O O . GLN A 1 91 ? 24.106 12.025 -38.332 1.00 48.91 91 GLN A O 1
#

Foldseek 3Di:
DDKDWDWDDAPPDTDTDIDDDDPDDDPDDDDDDPVNCVVQVWDQDPPQQWIWGDDPNDIDIGHDDDPPVPPDDDPPDDPDPDDPDPDDDDD